Protein AF-A0A6A0BBQ8-F1 (afdb_monomer_lite)

Organism: NCBI:txid2709157

Radius of gyration: 31.62 Å; chains: 1; bounding box: 55×32×76 Å

Structure (mmCIF, N/CA/C/O backbone):
data_AF-A0A6A0BBQ8-F1
#
_entry.id   AF-A0A6A0BBQ8-F1
#
loop_
_atom_site.group_PDB
_atom_site.id
_atom_site.type_symbol
_atom_site.label_atom_id
_atom_site.label_alt_id
_atom_site.label_comp_id
_atom_site.label_asym_id
_atom_site.label_entity_id
_atom_site.label_seq_id
_atom_site.pdbx_PDB_ins_code
_atom_site.Cartn_x
_atom_site.Cartn_y
_atom_site.Cartn_z
_atom_site.occupancy
_atom_site.B_iso_or_equiv
_atom_site.auth_seq_id
_atom_site.auth_comp_id
_atom_site.auth_asym_id
_atom_site.auth_atom_id
_atom_site.pdbx_PDB_model_num
ATOM 1 N N . MET A 1 1 ? -20.212 8.192 13.102 1.00 71.31 1 MET A N 1
ATOM 2 C CA . MET A 1 1 ? -21.018 7.043 13.563 1.00 71.31 1 MET A CA 1
ATOM 3 C C . MET A 1 1 ? -20.298 6.413 14.743 1.00 71.31 1 MET A C 1
ATOM 5 O O . MET A 1 1 ? -19.087 6.260 14.651 1.00 71.31 1 MET A O 1
ATOM 9 N N . TYR A 1 2 ? -20.990 6.142 15.848 1.00 83.62 2 TYR A N 1
ATOM 10 C CA . TYR A 1 2 ? -20.377 5.682 17.097 1.00 83.62 2 TYR A CA 1
ATOM 11 C C . TYR A 1 2 ? -21.155 4.472 17.616 1.00 83.62 2 TYR A C 1
ATOM 13 O O . TYR A 1 2 ? -22.373 4.553 17.745 1.00 83.62 2 TYR A O 1
ATOM 21 N N . PHE A 1 3 ? -20.465 3.362 17.877 1.00 88.94 3 PHE A N 1
ATOM 22 C CA . PHE A 1 3 ? -21.058 2.145 18.434 1.00 88.94 3 PHE A CA 1
ATOM 23 C C . PHE A 1 3 ? -20.720 2.053 19.918 1.00 88.94 3 PHE A C 1
ATOM 25 O O . PHE A 1 3 ? -19.584 2.314 20.320 1.00 88.94 3 PHE A O 1
ATOM 32 N N . THR A 1 4 ? -21.692 1.681 20.747 1.00 91.88 4 THR A N 1
ATOM 33 C CA . THR A 1 4 ? -21.470 1.542 22.188 1.00 91.88 4 THR A CA 1
ATOM 34 C C . THR A 1 4 ? -20.720 0.248 22.498 1.00 91.88 4 THR A C 1
ATOM 36 O O . THR A 1 4 ? -20.774 -0.743 21.760 1.00 91.88 4 THR A O 1
ATOM 39 N N . LYS A 1 5 ? -20.001 0.232 23.624 1.00 92.06 5 LYS A N 1
ATOM 40 C CA . LYS A 1 5 ? -19.323 -0.975 24.105 1.00 92.06 5 LYS A CA 1
ATOM 41 C C . LYS A 1 5 ? -20.351 -2.102 24.286 1.00 92.06 5 LYS A C 1
ATOM 43 O O . LYS A 1 5 ? -21.403 -1.874 24.871 1.00 92.06 5 LYS A O 1
ATOM 48 N N . LYS A 1 6 ? -20.002 -3.321 23.851 1.00 92.25 6 LYS A N 1
ATOM 49 C CA . LYS A 1 6 ? -20.868 -4.523 23.855 1.00 92.25 6 LYS A CA 1
ATOM 50 C C . LYS A 1 6 ? -22.026 -4.504 22.844 1.00 92.25 6 LYS A C 1
ATOM 52 O O . LYS A 1 6 ? -22.941 -5.314 22.976 1.00 92.25 6 LYS A O 1
ATOM 57 N N . SER A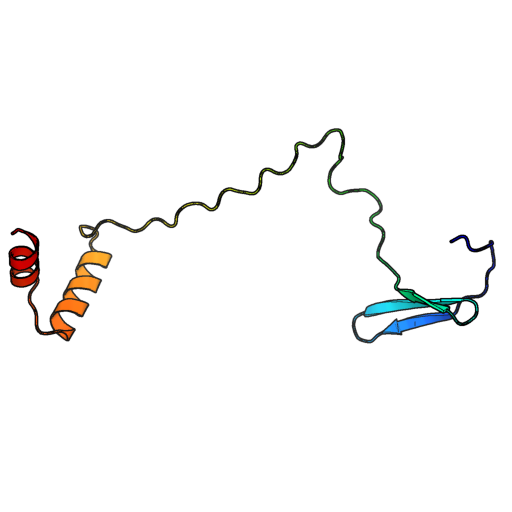 1 7 ? -21.980 -3.636 21.831 1.00 92.12 7 SER A N 1
ATOM 58 C CA . SER A 1 7 ? -22.879 -3.754 20.676 1.00 92.12 7 SER A CA 1
ATOM 59 C C . SER A 1 7 ? -22.734 -5.142 20.046 1.00 92.12 7 SER A C 1
ATOM 61 O O . SER A 1 7 ? -21.615 -5.604 19.814 1.00 92.12 7 SER A O 1
ATOM 63 N N . LYS A 1 8 ? -23.859 -5.820 19.802 1.00 93.81 8 LYS A N 1
ATOM 64 C CA . LYS A 1 8 ? -23.863 -7.115 19.115 1.00 93.81 8 LYS A CA 1
ATOM 65 C C . LYS A 1 8 ? -23.592 -6.882 17.633 1.00 93.81 8 LYS A C 1
ATOM 67 O O . LYS A 1 8 ? -24.195 -6.000 17.031 1.00 93.81 8 LYS A O 1
ATOM 72 N N . ALA A 1 9 ? -22.699 -7.681 17.070 1.00 94.00 9 ALA A N 1
ATOM 73 C CA . ALA A 1 9 ? -22.341 -7.612 15.666 1.00 94.00 9 ALA A CA 1
ATOM 74 C C . ALA A 1 9 ? -22.161 -9.025 15.112 1.00 94.00 9 ALA A C 1
ATOM 76 O O . ALA A 1 9 ? -21.669 -9.908 15.820 1.00 94.00 9 ALA A O 1
ATOM 77 N N . LEU A 1 10 ? -22.539 -9.223 13.852 1.00 95.25 10 LEU A N 1
ATOM 78 C CA . LEU A 1 10 ? -22.220 -10.429 13.094 1.00 95.25 10 LEU A CA 1
ATOM 79 C C . LEU A 1 10 ? -21.028 -10.130 12.185 1.00 95.25 10 LEU A C 1
ATOM 81 O O . LEU A 1 10 ? -21.064 -9.167 11.420 1.00 95.25 10 LEU A O 1
ATOM 85 N N . VAL A 1 11 ? -19.988 -10.956 12.269 1.00 95.19 11 VAL A N 1
ATOM 86 C CA . VAL A 1 11 ? -18.813 -10.880 11.393 1.00 95.19 11 VAL A CA 1
ATOM 87 C C . VAL A 1 11 ? -18.997 -11.867 10.246 1.00 95.19 11 VAL A C 1
ATOM 89 O O . VAL A 1 11 ? -19.362 -13.018 10.474 1.00 95.19 11 VAL A O 1
ATOM 92 N N . ILE A 1 12 ? -18.762 -11.402 9.023 1.00 95.62 12 ILE A N 1
ATOM 93 C CA . ILE A 1 12 ? -18.919 -12.165 7.786 1.00 95.62 12 ILE A CA 1
ATOM 94 C C . ILE A 1 12 ? -17.590 -12.091 7.032 1.00 95.62 12 ILE A C 1
ATOM 96 O O . ILE A 1 12 ? -17.131 -10.998 6.708 1.00 95.62 12 ILE A O 1
ATOM 100 N N . GLU A 1 13 ? -16.983 -13.238 6.748 1.00 95.38 13 GLU A N 1
ATOM 101 C CA . GLU A 1 13 ? -15.799 -13.352 5.892 1.00 95.38 13 GLU A CA 1
ATOM 102 C C . GLU A 1 13 ? -16.237 -13.802 4.495 1.00 95.38 13 GLU A C 1
ATOM 104 O O . GLU A 1 13 ? -16.947 -14.800 4.347 1.00 95.38 13 GLU A O 1
ATOM 109 N N . ALA A 1 14 ? -15.861 -13.038 3.475 1.00 95.06 14 ALA A N 1
ATOM 110 C CA . ALA A 1 14 ? -16.126 -13.371 2.083 1.00 95.06 14 ALA A CA 1
ATOM 111 C C . ALA A 1 14 ? -14.979 -14.197 1.475 1.00 95.06 14 ALA A C 1
ATOM 113 O O . ALA A 1 14 ? -13.865 -14.233 1.991 1.00 95.06 14 ALA A O 1
ATOM 114 N N . PHE A 1 15 ? -15.242 -14.855 0.343 1.00 96.44 15 PHE A N 1
ATOM 115 C CA . PHE A 1 15 ? -14.265 -15.726 -0.330 1.00 96.44 15 PHE A CA 1
ATOM 116 C C . PHE A 1 15 ? -13.014 -14.998 -0.846 1.00 96.44 15 PHE A C 1
ATOM 118 O O . PHE A 1 15 ? -11.986 -15.626 -1.077 1.00 96.44 15 PHE A O 1
ATOM 125 N N . ASP A 1 16 ? -13.099 -13.686 -1.041 1.00 93.62 16 ASP A N 1
ATOM 126 C CA . ASP A 1 16 ? -11.987 -12.811 -1.416 1.00 93.62 16 ASP A CA 1
ATOM 127 C C . ASP A 1 16 ? -11.139 -12.362 -0.206 1.00 93.62 16 ASP A C 1
ATOM 129 O O . ASP A 1 16 ? -10.167 -11.626 -0.378 1.00 93.62 16 ASP A O 1
ATOM 133 N N . GLY A 1 17 ? -11.489 -12.808 1.008 1.00 90.81 17 GLY A N 1
ATOM 134 C CA . GLY A 1 17 ? -10.823 -12.453 2.262 1.00 90.81 17 GLY A CA 1
ATOM 135 C C . GLY A 1 17 ? -11.284 -11.120 2.856 1.00 90.81 17 GLY A C 1
ATOM 136 O O . GLY A 1 17 ? -10.736 -10.675 3.867 1.00 90.81 17 GLY A O 1
ATOM 137 N N . ASN A 1 18 ? -12.285 -10.463 2.261 1.00 92.69 18 ASN A N 1
ATOM 138 C CA . ASN A 1 18 ? -12.843 -9.238 2.820 1.00 92.69 18 ASN A CA 1
ATOM 139 C C . ASN A 1 18 ? -13.747 -9.543 4.022 1.00 92.69 18 ASN A C 1
ATOM 141 O O . ASN A 1 18 ? -14.591 -10.441 3.982 1.00 92.69 18 ASN A O 1
ATOM 145 N N . ILE A 1 19 ? -13.601 -8.750 5.089 1.00 94.88 19 ILE A N 1
ATOM 146 C CA . ILE A 1 19 ? -14.432 -8.863 6.292 1.00 94.88 19 ILE A CA 1
ATOM 147 C C . ILE A 1 19 ? -15.530 -7.796 6.269 1.00 94.88 19 ILE A C 1
ATOM 149 O O . ILE A 1 19 ? -15.258 -6.599 6.113 1.00 94.88 19 ILE A O 1
ATOM 153 N N . TYR A 1 20 ? -16.762 -8.230 6.507 1.00 94.94 20 TYR A N 1
ATOM 154 C CA . TYR A 1 20 ? -17.948 -7.395 6.654 1.00 94.94 20 TYR A CA 1
ATOM 155 C C . TYR A 1 20 ? -18.540 -7.559 8.049 1.00 94.94 20 TYR A C 1
ATOM 157 O O . TYR A 1 20 ? -18.426 -8.608 8.683 1.00 94.94 20 TYR A O 1
ATOM 165 N N . ILE A 1 21 ? -19.173 -6.500 8.542 1.00 94.69 21 ILE A N 1
ATOM 166 C CA . ILE A 1 21 ? -19.755 -6.459 9.880 1.00 94.69 21 ILE A CA 1
ATOM 167 C C . ILE A 1 21 ? -21.204 -5.999 9.753 1.00 94.69 21 ILE A C 1
ATOM 169 O O . ILE A 1 21 ? -21.459 -4.920 9.223 1.00 94.69 21 ILE A O 1
ATOM 173 N N . ASN A 1 22 ? -22.147 -6.800 10.243 1.00 95.06 22 ASN A N 1
ATOM 174 C CA . ASN A 1 22 ? -23.551 -6.414 10.352 1.00 95.06 22 ASN A CA 1
ATOM 175 C C . ASN A 1 22 ? -23.860 -5.945 11.783 1.00 95.06 22 ASN A C 1
ATOM 177 O O . ASN A 1 22 ? -23.582 -6.667 12.745 1.00 95.06 22 ASN A O 1
ATOM 181 N N . ILE A 1 23 ? -24.413 -4.735 11.907 1.00 94.19 23 ILE A N 1
ATOM 182 C CA . ILE A 1 23 ? -24.891 -4.139 13.162 1.00 94.19 23 ILE A CA 1
ATOM 183 C C . ILE A 1 23 ? -26.260 -3.513 12.889 1.00 94.19 23 ILE A C 1
ATOM 185 O O . ILE A 1 23 ? -26.354 -2.642 12.026 1.00 94.19 23 ILE A O 1
ATOM 189 N N . GLU A 1 24 ? -27.291 -3.929 13.636 1.00 89.81 24 GLU A N 1
ATOM 190 C CA . GLU A 1 24 ? -28.664 -3.389 13.549 1.00 89.81 24 GLU A CA 1
ATOM 191 C C . GLU A 1 24 ? -29.146 -3.232 12.088 1.00 89.81 24 GLU A C 1
ATOM 193 O O . GLU A 1 24 ? -29.518 -2.144 11.649 1.00 89.81 24 GLU A O 1
ATOM 198 N N . ASP A 1 25 ? -29.055 -4.325 11.319 1.00 89.69 25 ASP A N 1
ATOM 199 C CA . ASP A 1 25 ? -29.456 -4.446 9.905 1.00 89.69 25 ASP A CA 1
ATOM 200 C C . ASP A 1 25 ? -28.645 -3.626 8.892 1.00 89.69 25 ASP A C 1
ATOM 202 O O . ASP A 1 25 ? -28.970 -3.583 7.702 1.00 89.69 25 ASP A O 1
ATOM 206 N N . LYS A 1 26 ? -27.536 -3.019 9.318 1.00 92.94 26 LYS A N 1
ATOM 207 C CA . LYS A 1 26 ? -26.611 -2.316 8.423 1.00 92.94 26 LYS A CA 1
ATOM 208 C C . LYS A 1 26 ? -25.321 -3.099 8.258 1.00 92.94 26 LYS A C 1
ATOM 210 O O . LYS A 1 26 ? -24.692 -3.498 9.236 1.00 92.94 26 LYS A O 1
ATOM 215 N N . ILE A 1 27 ? -24.918 -3.285 7.002 1.00 94.38 27 ILE A N 1
ATOM 216 C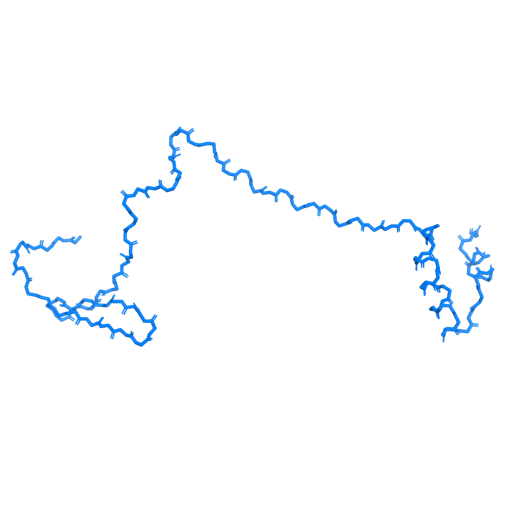 CA . ILE A 1 27 ? -23.667 -3.950 6.635 1.00 94.38 27 ILE A CA 1
ATOM 217 C C . ILE A 1 27 ? -22.584 -2.895 6.419 1.00 94.38 27 ILE A C 1
ATOM 219 O O . ILE A 1 27 ? -22.751 -1.953 5.645 1.00 94.38 27 ILE A O 1
ATOM 223 N N . TYR A 1 28 ? -21.456 -3.093 7.086 1.00 93.44 28 TYR A N 1
ATOM 224 C CA . TYR A 1 28 ? -20.261 -2.270 6.990 1.00 93.44 28 TYR A CA 1
ATOM 225 C C . TYR A 1 28 ? -19.117 -3.094 6.411 1.00 93.44 28 TYR A C 1
ATOM 227 O O . TYR A 1 28 ? -18.904 -4.237 6.810 1.00 93.44 28 TYR A O 1
ATOM 235 N N . SER A 1 29 ? -18.346 -2.504 5.501 1.00 92.69 29 SER A N 1
ATOM 236 C CA . SER A 1 29 ? -17.059 -3.062 5.085 1.00 92.69 29 SER A CA 1
ATOM 237 C C . SER A 1 29 ? -16.003 -2.740 6.136 1.00 92.69 29 SER A C 1
ATOM 239 O O . SER A 1 29 ? -15.856 -1.576 6.532 1.00 92.69 29 SER A O 1
ATOM 241 N N . SER A 1 30 ? -15.233 -3.736 6.560 1.00 88.94 30 SER A N 1
ATOM 242 C CA . SER A 1 30 ? -14.021 -3.461 7.325 1.00 88.94 30 SER A CA 1
ATOM 243 C C . SER A 1 30 ? -12.927 -2.914 6.406 1.00 88.94 30 SER A C 1
ATOM 245 O O . SER A 1 30 ? -12.890 -3.181 5.206 1.00 88.94 30 SER A O 1
ATOM 247 N N . ARG A 1 31 ? -12.019 -2.133 6.987 1.00 86.69 31 ARG A N 1
ATOM 248 C CA . ARG A 1 31 ? -10.743 -1.801 6.360 1.00 86.69 31 ARG A CA 1
ATOM 249 C C . ARG A 1 31 ? -9.642 -2.139 7.345 1.00 86.69 31 ARG A C 1
ATOM 251 O O . ARG A 1 31 ? -9.783 -1.862 8.538 1.00 86.69 31 ARG A O 1
ATOM 258 N N . MET A 1 32 ? -8.545 -2.694 6.850 1.00 82.69 32 MET A N 1
ATOM 259 C CA . MET A 1 32 ? -7.366 -2.887 7.678 1.00 82.69 32 MET A CA 1
ATOM 260 C C . MET A 1 32 ? -6.815 -1.513 8.068 1.00 82.69 32 MET A C 1
ATOM 262 O O . MET A 1 32 ? -6.475 -0.698 7.210 1.00 82.69 32 MET A O 1
ATOM 266 N N . LEU A 1 33 ? -6.771 -1.238 9.370 1.00 83.88 33 LEU A N 1
ATOM 267 C CA . LEU A 1 33 ? -6.059 -0.085 9.902 1.00 83.88 33 LEU A CA 1
ATOM 268 C C . LEU A 1 33 ? -4.607 -0.493 10.131 1.00 83.88 33 LEU A C 1
ATOM 270 O O . LEU A 1 33 ? -4.331 -1.454 10.847 1.00 83.88 33 LEU A O 1
ATOM 274 N N . LEU A 1 34 ? -3.688 0.239 9.509 1.00 84.94 34 LEU A N 1
ATOM 275 C CA . LEU A 1 34 ? -2.268 0.119 9.811 1.00 84.94 34 LEU A CA 1
ATOM 276 C C . LEU A 1 34 ? -2.021 0.648 11.229 1.00 84.94 34 LEU A C 1
ATOM 278 O O . LEU A 1 34 ? -2.676 1.592 11.669 1.00 84.94 34 LEU A O 1
ATOM 282 N N . THR A 1 35 ? -1.073 0.045 11.944 1.00 86.94 35 THR A N 1
ATOM 283 C CA . THR A 1 35 ? -0.693 0.496 13.294 1.00 86.94 35 THR A CA 1
ATOM 284 C C . THR A 1 35 ? -0.062 1.885 13.283 1.00 86.94 35 THR A C 1
ATOM 286 O O . THR A 1 35 ? -0.158 2.612 14.266 1.00 86.94 35 THR A O 1
ATOM 289 N N . HIS A 1 36 ? 0.569 2.250 12.172 1.00 85.81 36 HIS A N 1
ATOM 290 C CA . HIS A 1 36 ? 1.168 3.551 11.930 1.00 85.81 36 HIS A CA 1
ATOM 291 C C . HIS A 1 36 ? 1.085 3.876 10.439 1.00 85.81 36 HIS A C 1
ATOM 293 O O . HIS A 1 36 ? 1.026 2.982 9.589 1.00 85.81 36 HIS A O 1
ATOM 299 N N . GLU A 1 37 ? 1.076 5.165 10.117 1.00 84.44 37 GLU A N 1
ATOM 300 C CA . GLU A 1 37 ? 1.264 5.603 8.741 1.00 84.44 37 GLU A CA 1
ATOM 301 C C . GLU A 1 37 ? 2.705 5.297 8.317 1.00 84.44 37 GLU A C 1
ATOM 303 O O . GLU A 1 37 ? 3.645 5.492 9.084 1.00 84.44 37 GLU A O 1
ATOM 308 N N . ILE A 1 38 ? 2.881 4.793 7.093 1.00 85.12 38 ILE A N 1
ATOM 309 C CA . ILE A 1 38 ? 4.209 4.450 6.554 1.00 85.12 38 ILE A CA 1
ATOM 310 C C . ILE A 1 38 ? 5.074 5.710 6.400 1.00 85.12 38 ILE A C 1
ATOM 312 O O . ILE A 1 38 ? 6.297 5.626 6.442 1.00 85.12 38 ILE A O 1
ATOM 316 N N . TYR A 1 39 ? 4.429 6.863 6.212 1.00 84.12 39 TYR A N 1
ATOM 317 C CA . TYR A 1 39 ? 5.077 8.156 6.071 1.00 84.12 39 TYR A CA 1
ATOM 318 C C . TYR A 1 39 ? 4.379 9.176 6.962 1.00 84.12 39 TYR A C 1
ATOM 320 O O . TYR A 1 39 ? 3.150 9.244 6.977 1.00 84.12 39 TYR A O 1
ATOM 328 N N . SER A 1 40 ? 5.157 9.979 7.674 1.00 83.75 40 SER A N 1
ATOM 329 C CA . SER A 1 40 ? 4.666 11.121 8.422 1.00 83.75 40 SER A CA 1
ATOM 330 C C . SER A 1 40 ? 4.302 12.254 7.476 1.00 83.75 40 SER A C 1
ATOM 332 O O . SER A 1 40 ? 5.128 12.744 6.711 1.00 83.75 40 SER A O 1
ATOM 334 N N . LYS A 1 41 ? 3.075 12.749 7.601 1.00 83.31 41 LYS A N 1
ATOM 335 C CA . LYS A 1 41 ? 2.622 13.931 6.868 1.00 83.31 41 LYS A CA 1
ATOM 336 C C . LYS A 1 41 ? 3.423 15.203 7.193 1.00 83.31 41 LYS A C 1
ATOM 338 O O . LYS A 1 41 ? 3.452 16.113 6.371 1.00 83.31 41 LYS A O 1
ATOM 343 N N . GLU A 1 42 ? 4.019 15.282 8.382 1.00 87.06 42 GLU A N 1
ATOM 344 C CA . GLU A 1 42 ? 4.721 16.477 8.870 1.00 87.06 42 GLU A CA 1
ATOM 345 C C . GLU A 1 42 ? 6.236 16.403 8.667 1.00 87.06 42 GLU A C 1
ATOM 347 O O . GLU A 1 42 ? 6.863 17.422 8.386 1.00 87.06 42 GLU A O 1
ATOM 352 N N . PHE A 1 43 ? 6.823 15.211 8.808 1.00 84.81 43 PHE A N 1
ATOM 353 C CA . PHE A 1 43 ? 8.277 15.036 8.782 1.00 84.81 43 PHE A CA 1
ATOM 354 C C . PHE A 1 43 ? 8.805 14.473 7.464 1.00 84.81 43 PHE A C 1
ATOM 356 O O . PHE A 1 43 ? 9.928 14.803 7.078 1.00 84.81 43 PHE A O 1
ATOM 363 N N . ASP A 1 44 ? 8.031 13.636 6.768 1.00 86.06 44 ASP A N 1
ATOM 364 C CA . ASP A 1 44 ? 8.502 13.056 5.517 1.00 86.06 44 ASP A CA 1
ATOM 365 C C . ASP A 1 44 ? 8.284 14.014 4.353 1.00 86.06 44 ASP A C 1
ATOM 367 O O . ASP A 1 44 ? 7.247 14.664 4.207 1.00 86.06 44 ASP A O 1
ATOM 371 N N . GLN A 1 45 ? 9.284 14.078 3.478 1.00 82.62 45 GLN A N 1
ATOM 372 C CA . GLN A 1 45 ? 9.173 14.856 2.256 1.00 82.62 45 GLN A CA 1
ATOM 373 C C . GLN A 1 45 ? 8.084 14.253 1.358 1.00 82.62 45 GLN A C 1
ATOM 375 O O . GLN A 1 45 ? 8.012 13.024 1.214 1.00 82.62 45 GLN A O 1
ATOM 380 N N . PRO A 1 46 ? 7.252 15.088 0.707 1.00 78.56 46 PRO A N 1
ATOM 381 C CA . PRO A 1 46 ? 6.290 14.593 -0.261 1.00 78.56 46 PRO A CA 1
ATOM 382 C C . PRO A 1 46 ? 7.047 13.806 -1.330 1.00 78.56 46 PRO A C 1
ATOM 384 O O . PRO A 1 46 ? 8.023 14.299 -1.898 1.00 78.56 46 PRO A O 1
ATOM 387 N N . LYS A 1 47 ? 6.614 12.567 -1.598 1.00 72.75 47 LYS A N 1
ATOM 388 C CA . LYS A 1 47 ? 7.187 11.767 -2.684 1.00 72.75 47 LYS A CA 1
ATOM 389 C C . LYS A 1 47 ? 6.998 12.535 -3.984 1.00 72.75 47 LYS A C 1
ATOM 391 O O . LYS A 1 47 ? 5.910 12.522 -4.558 1.00 72.75 47 LYS A O 1
ATOM 396 N N . GLU A 1 48 ? 8.060 13.166 -4.471 1.00 76.81 48 GLU A N 1
ATOM 397 C CA . GLU A 1 48 ? 8.099 13.607 -5.854 1.00 76.81 48 GLU A CA 1
ATOM 398 C C . GLU A 1 48 ? 7.888 12.359 -6.710 1.00 76.81 48 GLU A C 1
ATOM 400 O O . GLU A 1 48 ? 8.648 11.386 -6.627 1.00 76.81 48 GLU A O 1
ATOM 405 N N . GLY A 1 49 ? 6.797 12.339 -7.481 1.00 77.88 49 GLY A N 1
ATOM 406 C CA . GLY A 1 49 ? 6.546 11.258 -8.422 1.00 77.88 49 GLY A CA 1
ATOM 407 C C . GLY A 1 49 ? 7.800 11.073 -9.269 1.00 77.88 49 GLY A C 1
ATOM 408 O O . GLY A 1 49 ? 8.286 12.036 -9.865 1.00 77.88 49 GLY A O 1
ATOM 409 N N . LYS A 1 50 ? 8.371 9.860 -9.271 1.00 75.00 50 LYS A N 1
ATOM 410 C CA . LYS A 1 50 ? 9.575 9.566 -10.055 1.00 75.00 50 LYS A CA 1
ATOM 411 C C . LYS A 1 50 ? 9.295 9.990 -11.491 1.00 75.00 50 LYS A C 1
ATOM 413 O O . LYS A 1 50 ? 8.478 9.358 -12.156 1.00 75.00 50 LYS A O 1
ATOM 418 N N . LYS A 1 51 ? 9.960 11.053 -11.954 1.00 79.88 51 LYS A N 1
ATOM 419 C CA . LYS A 1 51 ? 9.859 11.493 -13.347 1.00 79.88 51 LYS A CA 1
ATOM 420 C C . LYS A 1 51 ? 10.185 10.288 -14.216 1.00 79.88 51 LYS A C 1
ATOM 422 O O .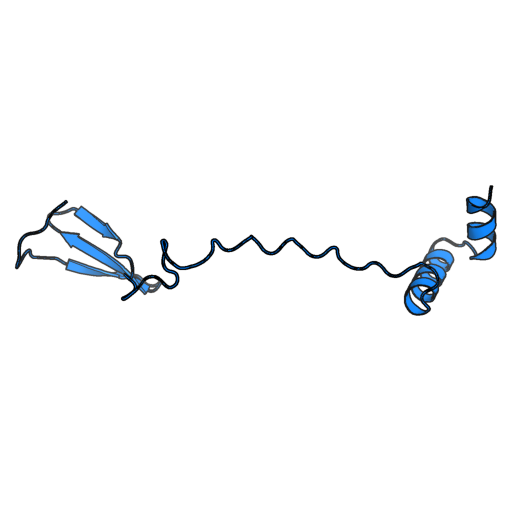 LYS A 1 51 ? 11.231 9.659 -14.023 1.00 79.88 51 LYS A O 1
ATOM 427 N N . GLU A 1 52 ? 9.279 9.941 -15.124 1.00 82.38 52 GLU A N 1
ATOM 428 C CA . GLU A 1 52 ? 9.508 8.834 -16.040 1.00 82.38 52 GLU A CA 1
ATOM 429 C C . GLU A 1 52 ? 10.817 9.091 -16.788 1.00 82.38 52 GLU A C 1
ATOM 431 O O . GLU A 1 52 ? 10.989 10.105 -17.472 1.00 82.38 52 GLU A O 1
ATOM 436 N N . LYS A 1 53 ? 11.790 8.193 -16.610 1.00 83.38 53 LYS A N 1
ATOM 437 C CA . LYS A 1 53 ? 13.047 8.287 -17.345 1.00 83.38 53 LYS A CA 1
ATOM 438 C C . LYS A 1 53 ? 12.727 8.056 -18.816 1.00 83.38 53 LYS A C 1
ATOM 440 O O . LYS A 1 53 ? 12.121 7.043 -19.165 1.00 83.38 53 LYS A O 1
ATOM 445 N N . ARG A 1 54 ? 13.155 8.978 -19.682 1.00 85.25 54 ARG A N 1
ATOM 446 C CA . ARG A 1 54 ? 13.039 8.792 -21.133 1.00 85.25 54 ARG A CA 1
ATOM 447 C C . ARG A 1 54 ? 13.713 7.471 -21.506 1.00 85.25 54 ARG A C 1
ATOM 449 O O . ARG A 1 54 ? 14.865 7.240 -21.136 1.00 85.25 54 ARG A O 1
ATOM 456 N N . LYS A 1 55 ? 12.993 6.602 -22.219 1.00 87.38 55 LYS A N 1
ATOM 457 C CA . LYS A 1 55 ? 13.554 5.347 -22.736 1.00 87.38 55 LYS A CA 1
ATOM 458 C C . LYS A 1 55 ? 14.689 5.696 -23.705 1.00 87.38 55 LYS A C 1
ATOM 460 O O . LYS A 1 55 ? 14.472 6.456 -24.646 1.00 87.38 55 LYS A O 1
ATOM 465 N N . TYR A 1 56 ? 15.892 5.174 -23.464 1.00 87.75 56 TYR A N 1
ATOM 466 C CA . TYR A 1 56 ? 17.034 5.394 -24.353 1.00 87.75 56 TYR A CA 1
ATOM 467 C C . TYR A 1 56 ? 16.802 4.673 -25.683 1.00 87.75 56 TYR A C 1
ATOM 469 O O . TYR A 1 56 ? 16.615 3.457 -25.711 1.00 87.75 56 TYR A O 1
ATOM 477 N N . ILE A 1 57 ? 16.822 5.426 -26.781 1.00 84.56 57 ILE A N 1
ATOM 478 C CA . ILE A 1 57 ? 16.801 4.881 -28.137 1.00 84.56 57 ILE A CA 1
ATOM 479 C C . ILE A 1 57 ? 18.227 5.013 -28.684 1.00 84.56 57 ILE A C 1
ATOM 481 O O . ILE A 1 57 ? 18.714 6.139 -28.799 1.00 84.56 57 ILE A O 1
ATOM 485 N N . PRO A 1 58 ? 18.907 3.907 -29.031 1.00 87.25 58 PRO A N 1
ATOM 486 C CA . PRO A 1 58 ? 20.271 3.980 -29.536 1.00 87.25 58 PRO A CA 1
ATOM 487 C C . PRO A 1 58 ? 20.326 4.704 -30.894 1.00 87.25 58 PRO A C 1
ATOM 489 O O . PRO A 1 58 ? 19.358 4.640 -31.670 1.00 87.25 58 PRO A O 1
ATOM 492 N N . PRO A 1 59 ? 21.449 5.374 -31.213 1.00 85.88 59 PRO A N 1
ATOM 493 C CA . PRO A 1 59 ? 21.657 5.997 -32.517 1.00 85.88 59 PRO A CA 1
ATOM 494 C C . PRO A 1 59 ? 21.684 4.942 -33.629 1.00 85.88 59 PRO A C 1
ATOM 496 O O . PRO A 1 59 ? 21.939 3.764 -33.383 1.00 85.88 59 PRO A O 1
ATOM 499 N N . GLN A 1 60 ? 21.435 5.357 -34.872 1.00 81.00 60 GLN A N 1
ATOM 500 C CA . GLN A 1 60 ? 21.417 4.439 -36.018 1.00 81.00 60 GLN A CA 1
ATOM 501 C C . GLN A 1 60 ? 22.778 3.762 -36.268 1.00 81.00 60 GLN A C 1
ATOM 503 O O . GLN A 1 60 ? 22.820 2.664 -36.809 1.00 81.00 60 GLN A O 1
ATOM 508 N N . SER A 1 61 ? 23.874 4.378 -35.811 1.00 80.44 61 SER A N 1
ATOM 509 C CA . SER A 1 61 ? 25.239 3.843 -35.887 1.00 80.44 61 SER A CA 1
ATOM 510 C C . SER A 1 61 ? 25.510 2.654 -34.958 1.00 80.44 61 SER A C 1
ATOM 512 O O . SER A 1 61 ? 26.570 2.041 -35.047 1.00 80.44 61 SER A O 1
ATOM 514 N N . HIS A 1 62 ? 24.589 2.310 -34.050 1.00 86.19 62 HIS A N 1
ATOM 515 C CA . HIS A 1 62 ? 24.787 1.170 -33.158 1.00 86.19 62 HIS A CA 1
ATOM 516 C C . HIS A 1 62 ? 24.701 -0.165 -33.925 1.00 86.19 62 HIS A C 1
ATOM 518 O O . HIS A 1 62 ? 23.707 -0.374 -34.626 1.00 86.19 62 HIS A O 1
ATOM 524 N N . PRO A 1 63 ? 25.637 -1.119 -33.722 1.00 87.19 63 PRO A N 1
ATOM 525 C CA . PRO A 1 63 ? 25.758 -2.323 -34.557 1.00 87.19 63 PRO A CA 1
ATOM 526 C C . PRO A 1 63 ? 24.466 -3.141 -34.691 1.00 87.19 63 PRO A C 1
ATOM 528 O O . PRO A 1 63 ? 24.054 -3.510 -35.785 1.00 87.19 63 PRO A O 1
ATOM 531 N N . TRP A 1 64 ? 23.773 -3.373 -33.576 1.00 82.88 64 TRP A N 1
ATOM 532 C CA . TRP A 1 64 ? 22.523 -4.136 -33.538 1.00 82.88 64 TRP A CA 1
ATOM 533 C C . TRP A 1 64 ? 21.320 -3.413 -34.168 1.00 82.88 64 TRP A C 1
ATOM 535 O O . TRP A 1 64 ? 20.465 -4.056 -34.778 1.00 82.88 64 TRP A O 1
ATOM 545 N N . LYS A 1 65 ? 21.252 -2.079 -34.064 1.00 87.62 65 LYS A N 1
ATOM 546 C CA . LYS A 1 65 ? 20.192 -1.278 -34.695 1.00 87.62 65 LYS A CA 1
ATOM 547 C C . LYS A 1 65 ? 20.417 -1.168 -36.200 1.00 87.62 65 LYS A C 1
ATOM 549 O O . LYS A 1 65 ? 19.455 -1.287 -36.957 1.00 87.62 65 LYS A O 1
ATOM 554 N N . LEU A 1 66 ? 21.675 -1.022 -36.617 1.00 87.81 66 LEU A N 1
ATOM 555 C CA . LEU A 1 66 ? 22.080 -1.055 -38.017 1.00 87.81 66 LEU A CA 1
ATOM 556 C C . LEU A 1 66 ? 21.756 -2.416 -38.645 1.00 87.81 66 LEU A C 1
ATOM 558 O O . LEU A 1 66 ? 21.037 -2.458 -39.637 1.00 87.81 66 LEU A O 1
ATOM 562 N N . ALA A 1 67 ? 22.147 -3.522 -38.006 1.00 89.00 67 ALA A N 1
ATOM 563 C CA . ALA A 1 67 ? 21.845 -4.872 -38.491 1.00 89.00 67 ALA A CA 1
ATOM 564 C C . ALA A 1 67 ? 20.330 -5.149 -38.599 1.00 89.00 67 ALA A C 1
ATOM 566 O O . ALA A 1 67 ? 19.856 -5.727 -39.580 1.00 89.00 67 ALA A O 1
ATOM 567 N N . SER A 1 68 ? 19.544 -4.710 -37.607 1.00 89.69 68 SER A N 1
ATOM 568 C CA . SER A 1 68 ? 18.076 -4.804 -37.651 1.00 89.69 68 SER A CA 1
ATOM 569 C C . SER A 1 68 ? 17.490 -4.011 -38.826 1.00 89.69 68 SER A C 1
ATOM 571 O O . SER A 1 68 ? 16.615 -4.496 -39.548 1.00 89.69 68 SER A O 1
ATOM 573 N N . PHE A 1 69 ? 18.012 -2.807 -39.059 1.00 89.38 69 PHE A N 1
ATOM 574 C CA . PHE A 1 69 ? 17.567 -1.937 -40.138 1.00 89.38 69 PHE A CA 1
ATOM 575 C C . PHE A 1 69 ? 17.934 -2.479 -41.523 1.00 89.38 69 PHE A C 1
ATOM 577 O O . PHE A 1 69 ? 17.086 -2.495 -42.410 1.00 89.38 69 PHE A O 1
ATOM 584 N N . GLU A 1 70 ? 19.137 -3.020 -41.707 1.00 90.38 70 GLU A N 1
ATOM 585 C CA . GLU A 1 70 ? 19.526 -3.687 -42.955 1.00 90.38 70 GLU A CA 1
ATOM 586 C C . GLU A 1 70 ? 18.602 -4.863 -43.290 1.00 90.38 70 GLU A C 1
ATOM 588 O O . GLU A 1 70 ? 18.197 -5.039 -44.441 1.00 90.38 70 GLU A O 1
ATOM 593 N N . LYS A 1 71 ? 18.208 -5.652 -42.283 1.00 91.12 71 LYS A N 1
ATOM 594 C CA . LYS A 1 71 ? 17.240 -6.741 -42.467 1.00 91.12 71 LYS A CA 1
ATOM 595 C C . LYS A 1 71 ? 15.867 -6.215 -42.892 1.00 91.12 71 LYS A C 1
ATOM 597 O O . LYS A 1 71 ? 15.215 -6.826 -43.739 1.00 91.12 71 LYS A O 1
ATOM 602 N N . TYR A 1 72 ? 15.434 -5.089 -42.327 1.00 91.81 72 TYR A N 1
ATOM 603 C CA . TYR A 1 72 ? 14.213 -4.408 -42.751 1.00 91.81 72 TYR A CA 1
ATOM 604 C C . TYR A 1 72 ? 14.306 -3.927 -44.208 1.00 91.81 72 TYR A C 1
ATOM 606 O O . TYR A 1 72 ? 13.388 -4.204 -44.980 1.00 91.81 72 TYR A O 1
ATOM 614 N N . LEU A 1 73 ? 15.417 -3.294 -44.600 1.00 93.19 73 LEU A N 1
ATOM 615 C CA . LEU A 1 73 ? 15.649 -2.819 -45.968 1.00 93.19 73 LEU A CA 1
ATOM 616 C C . LEU A 1 73 ? 15.597 -3.963 -46.992 1.00 93.19 73 LEU A C 1
ATOM 618 O O . LEU A 1 73 ? 14.892 -3.864 -47.996 1.00 93.19 73 LEU A O 1
ATOM 622 N N . ARG A 1 74 ? 16.221 -5.107 -46.684 1.00 92.56 74 ARG A N 1
ATOM 623 C CA . ARG A 1 74 ? 16.129 -6.310 -47.534 1.00 92.56 74 ARG A CA 1
ATOM 624 C C . ARG A 1 74 ? 14.694 -6.804 -47.708 1.00 92.56 74 ARG A C 1
ATOM 626 O O . ARG A 1 74 ? 14.341 -7.258 -48.789 1.00 92.56 74 ARG A O 1
ATOM 633 N N . ARG A 1 75 ? 13.853 -6.701 -46.671 1.00 93.44 75 ARG A N 1
ATOM 634 C CA . ARG A 1 75 ? 12.437 -7.104 -46.746 1.00 93.44 75 ARG A CA 1
ATOM 635 C C . ARG A 1 75 ? 11.622 -6.205 -47.676 1.00 93.44 75 ARG A C 1
ATOM 637 O O . ARG A 1 75 ? 10.699 -6.694 -48.313 1.00 93.44 75 ARG A O 1
ATOM 644 N N . ILE A 1 76 ? 11.945 -4.916 -47.737 1.00 92.62 76 ILE A N 1
ATOM 645 C CA . ILE A 1 76 ? 11.282 -3.954 -48.631 1.00 92.62 76 ILE A CA 1
ATOM 646 C C . ILE A 1 76 ? 11.944 -3.870 -50.017 1.00 92.62 76 ILE A C 1
ATOM 648 O O . ILE A 1 76 ? 11.500 -3.085 -50.846 1.00 92.62 76 ILE A O 1
ATOM 652 N N . GLY A 1 77 ? 12.998 -4.656 -50.265 1.00 91.31 77 GLY A N 1
ATOM 653 C CA . GLY A 1 77 ? 13.713 -4.686 -51.541 1.00 91.31 77 GLY A CA 1
ATOM 654 C C . GLY A 1 77 ? 14.641 -3.493 -51.793 1.00 91.31 77 GLY A C 1
ATOM 655 O O . GLY A 1 77 ? 15.012 -3.274 -52.938 1.00 91.31 77 GLY A O 1
ATOM 656 N N . LYS A 1 78 ? 15.016 -2.730 -50.756 1.00 90.00 78 LYS A N 1
ATOM 657 C CA . LYS A 1 78 ? 15.936 -1.584 -50.865 1.00 90.00 78 LYS A CA 1
ATOM 658 C C . LYS A 1 78 ? 17.312 -1.903 -50.286 1.00 90.00 78 LYS A C 1
ATOM 660 O O . LYS A 1 78 ? 17.445 -2.728 -49.376 1.00 90.00 78 LYS A O 1
ATOM 665 N N . THR A 1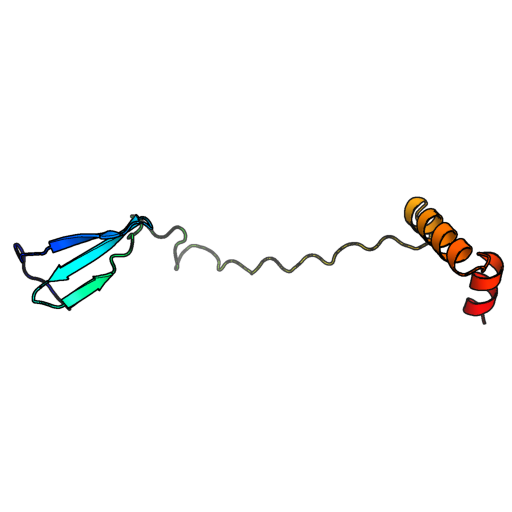 79 ? 18.334 -1.205 -50.766 1.00 89.94 79 THR A N 1
ATOM 666 C CA . THR A 1 79 ? 19.692 -1.248 -50.208 1.00 89.94 79 THR A CA 1
ATOM 667 C C . THR A 1 79 ? 19.971 -0.058 -49.286 1.00 89.94 79 THR A C 1
ATOM 669 O O . THR A 1 79 ? 19.320 0.985 -49.348 1.00 89.94 79 THR A O 1
ATOM 672 N N . LEU A 1 80 ? 20.956 -0.212 -48.394 1.00 86.69 80 LEU A N 1
ATOM 673 C CA . LEU A 1 80 ? 21.342 0.842 -47.449 1.00 86.69 80 LEU A CA 1
ATOM 674 C C . LEU A 1 80 ? 21.854 2.104 -48.165 1.00 86.69 80 LEU A C 1
ATOM 676 O O . LEU A 1 80 ? 21.597 3.208 -47.696 1.00 86.69 80 LEU A O 1
ATOM 680 N N . LEU A 1 81 ? 22.531 1.938 -49.305 1.00 88.62 81 LEU A N 1
ATOM 681 C CA . LEU A 1 81 ? 2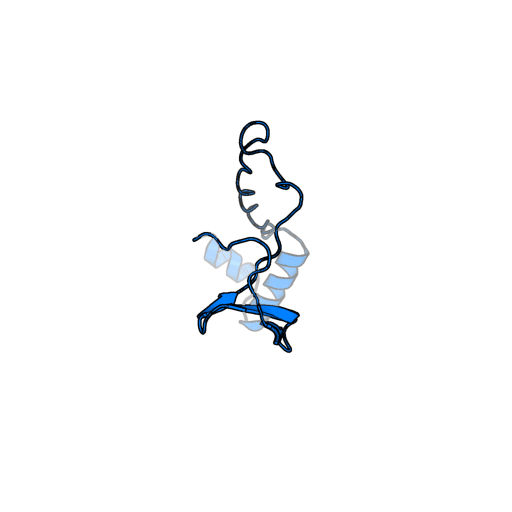3.068 3.038 -50.108 1.00 88.62 81 LEU A CA 1
ATOM 682 C C . LEU A 1 81 ? 21.957 3.863 -50.765 1.00 88.62 81 LEU A C 1
ATOM 684 O O . LEU A 1 81 ? 21.994 5.087 -50.698 1.00 88.62 81 LEU A O 1
ATOM 688 N N . GLU A 1 82 ? 20.944 3.203 -51.332 1.00 90.19 82 GLU A N 1
ATOM 689 C CA . GLU A 1 82 ? 19.766 3.875 -51.899 1.00 90.19 82 GLU A CA 1
ATOM 690 C C . GLU A 1 82 ? 19.023 4.673 -50.826 1.00 90.19 82 GLU A C 1
ATOM 692 O O . GLU A 1 82 ? 18.707 5.841 -51.029 1.00 90.19 82 GLU A O 1
ATOM 697 N N . TYR A 1 83 ? 18.820 4.081 -49.645 1.00 87.94 83 TYR A N 1
ATOM 698 C CA . TYR A 1 83 ? 18.188 4.774 -48.522 1.00 87.94 83 TYR A CA 1
ATOM 699 C C . TYR A 1 83 ? 18.989 6.005 -48.075 1.00 87.94 83 TYR A C 1
ATOM 701 O O . TYR A 1 83 ? 18.412 7.047 -47.770 1.00 87.94 83 TYR A O 1
ATOM 709 N N . GLN A 1 84 ? 20.319 5.904 -48.017 1.00 87.94 84 GLN A N 1
ATOM 710 C CA . GLN A 1 84 ? 21.168 7.042 -47.665 1.00 87.94 84 GLN A CA 1
ATOM 711 C C . GLN A 1 84 ? 21.101 8.136 -48.733 1.00 87.94 84 GLN A C 1
ATOM 713 O O . GLN A 1 84 ? 20.935 9.295 -48.371 1.00 87.94 84 GLN A O 1
ATOM 718 N N . ALA A 1 85 ? 21.142 7.790 -50.021 1.00 89.50 85 ALA A N 1
ATOM 719 C CA . ALA A 1 85 ? 21.010 8.752 -51.115 1.00 89.50 85 ALA A CA 1
ATOM 720 C C . ALA A 1 85 ? 19.654 9.486 -51.096 1.00 89.50 85 ALA A C 1
ATOM 722 O O . ALA A 1 85 ? 19.627 10.702 -51.262 1.00 89.50 85 ALA A O 1
ATOM 723 N N . GLU A 1 86 ? 18.552 8.777 -50.817 1.00 86.69 86 GLU A N 1
ATOM 724 C CA . GLU A 1 86 ? 17.200 9.355 -50.692 1.00 86.69 86 GLU A CA 1
ATOM 725 C C . GLU A 1 86 ? 17.074 10.360 -49.530 1.00 86.69 86 GLU A C 1
ATOM 727 O O . GLU A 1 86 ? 16.335 11.331 -49.645 1.00 86.69 86 GLU A O 1
ATOM 732 N N . ASN A 1 87 ? 17.771 10.133 -48.410 1.00 82.06 87 ASN A N 1
ATOM 733 C CA . ASN A 1 87 ? 17.666 10.960 -47.194 1.00 82.06 87 ASN A CA 1
ATOM 734 C C . ASN A 1 87 ? 18.770 12.026 -47.060 1.00 82.06 87 ASN A C 1
ATOM 736 O O . ASN A 1 87 ? 18.797 12.745 -46.062 1.00 82.06 87 ASN A O 1
ATOM 740 N N . SER A 1 88 ? 19.706 12.086 -48.010 1.00 75.94 88 SER A N 1
ATOM 741 C CA . SER A 1 88 ? 20.820 13.052 -48.016 1.00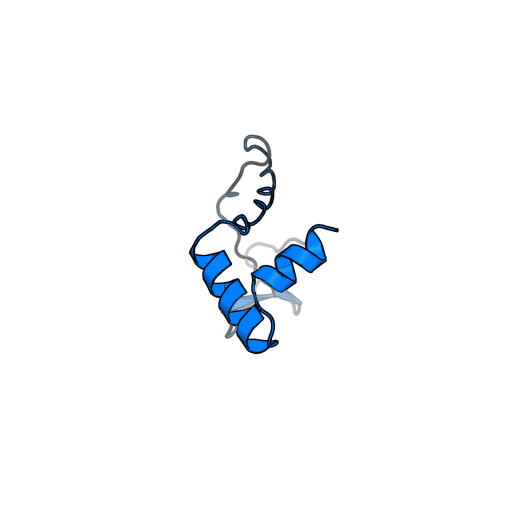 75.94 88 SER A CA 1
ATOM 742 C C . SER A 1 88 ? 20.585 14.243 -48.955 1.00 75.94 88 SER A C 1
ATOM 744 O O . SER A 1 88 ? 21.476 15.083 -49.083 1.00 75.94 88 SER A O 1
ATOM 746 N N . ALA A 1 89 ? 19.428 14.290 -49.622 1.00 60.03 89 ALA A N 1
ATOM 747 C CA . ALA A 1 89 ? 18.950 15.402 -50.447 1.00 60.03 89 ALA A CA 1
ATOM 748 C C . ALA A 1 89 ? 18.026 16.319 -49.633 1.00 60.03 89 ALA A C 1
ATOM 750 O O . ALA A 1 89 ? 18.107 17.550 -49.842 1.00 60.03 89 ALA A O 1
#

Sequence (89 aa):
MYFTKKSKALVIEAFDGNIYINIEDKIYSSRMLLTHEIYSKEFDQPKEGKKEKRKYIPPQSHPWKLASFEKYLRRIGKTLLEYQAENSA

Foldseek 3Di:
DDDDPPQDWDWDADPVRWIWIDGPNDIDTDDDDDPDDPDDPVPDDPPPDPDPDPDDDDDCPDPVNVVVVQVVCVVVVHHPVVVCVVVVD

pLDDT: mean 87.59, std 6.25, range [60.03, 96.44]

Secondary structure (DSSP, 8-state):
--PPTT---EEEE-TTS-EEEEETTEEEE--PPPSS-SS-TTTSPP----PPPPPP---TTSHHHHHHHHHHHHHTT--HHHHHHHH--